Protein AF-A0A3C1G079-F1 (afdb_monomer)

Mean predicted aligned error: 8.13 Å

Structure (mmCIF, N/CA/C/O backbone):
data_AF-A0A3C1G079-F1
#
_entry.id   AF-A0A3C1G079-F1
#
loop_
_atom_site.group_PDB
_atom_site.id
_atom_site.type_symbol
_atom_site.label_atom_id
_atom_site.label_alt_id
_atom_site.label_comp_id
_atom_site.label_asym_id
_atom_site.label_entity_id
_atom_site.label_seq_id
_atom_site.pdbx_PDB_ins_code
_atom_site.Cartn_x
_atom_site.Cartn_y
_atom_site.Cartn_z
_atom_site.occupancy
_atom_site.B_iso_or_equiv
_atom_site.auth_seq_id
_atom_site.auth_comp_id
_atom_site.auth_asym_id
_atom_site.auth_atom_id
_atom_site.pdbx_PDB_model_num
ATOM 1 N N . MET A 1 1 ? 20.169 -1.104 -5.342 1.00 79.19 1 MET A N 1
ATOM 2 C CA . MET A 1 1 ? 19.214 -2.141 -4.889 1.00 79.19 1 MET A CA 1
ATOM 3 C C . MET A 1 1 ? 17.942 -2.164 -5.737 1.00 79.19 1 MET A C 1
ATOM 5 O O . MET A 1 1 ? 17.711 -3.183 -6.366 1.00 79.19 1 MET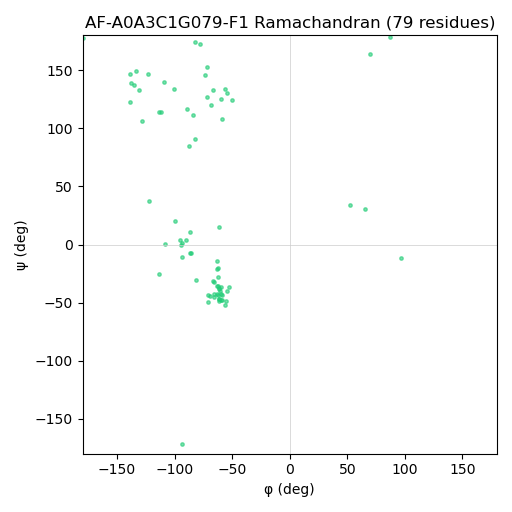 A O 1
ATOM 9 N N . GLN A 1 2 ? 17.168 -1.073 -5.847 1.00 87.12 2 GLN A N 1
ATOM 10 C CA . GLN A 1 2 ? 15.882 -1.079 -6.578 1.00 87.12 2 GLN A CA 1
ATOM 11 C C . GLN A 1 2 ? 15.986 -1.477 -8.066 1.00 87.12 2 GLN A C 1
ATOM 13 O O . GLN A 1 2 ? 15.197 -2.291 -8.536 1.00 87.12 2 GLN A O 1
ATOM 18 N N . TRP A 1 3 ? 16.994 -0.959 -8.779 1.00 89.88 3 TRP A N 1
ATOM 19 C CA . TRP A 1 3 ? 17.259 -1.302 -10.183 1.00 89.88 3 TRP A CA 1
ATOM 20 C C . TRP A 1 3 ? 17.436 -2.810 -10.411 1.00 89.88 3 TRP A C 1
ATOM 22 O O . TRP A 1 3 ? 16.771 -3.387 -11.263 1.00 89.88 3 TRP A O 1
ATOM 32 N N . PHE A 1 4 ? 18.271 -3.458 -9.591 1.00 94.25 4 PHE A N 1
ATOM 33 C CA . PHE A 1 4 ? 18.543 -4.892 -9.695 1.00 94.25 4 PHE A CA 1
ATOM 34 C C . PHE A 1 4 ? 17.274 -5.734 -9.501 1.00 94.25 4 PHE A C 1
ATOM 36 O O . PHE A 1 4 ? 17.045 -6.695 -10.231 1.00 94.25 4 PHE A O 1
ATOM 43 N N . THR A 1 5 ? 16.409 -5.349 -8.556 1.00 92.25 5 THR A N 1
ATOM 44 C CA . THR A 1 5 ? 15.109 -6.005 -8.353 1.00 92.25 5 THR A CA 1
ATOM 45 C C . THR A 1 5 ? 14.221 -5.883 -9.593 1.00 92.25 5 THR A C 1
ATOM 47 O O . THR A 1 5 ? 13.653 -6.879 -10.036 1.00 92.25 5 THR A O 1
ATOM 50 N N . ILE A 1 6 ? 14.112 -4.683 -10.174 1.00 93.44 6 ILE A N 1
ATOM 51 C CA . ILE A 1 6 ? 13.299 -4.448 -11.379 1.00 93.44 6 ILE A CA 1
ATOM 52 C C . ILE A 1 6 ? 13.824 -5.285 -12.548 1.00 93.44 6 ILE A C 1
ATOM 54 O O . ILE A 1 6 ? 13.046 -5.970 -13.206 1.00 93.44 6 ILE A O 1
ATOM 58 N N . GLU A 1 7 ? 15.137 -5.282 -12.769 1.00 95.50 7 GLU A N 1
ATOM 59 C CA . GLU A 1 7 ? 15.781 -6.064 -13.824 1.00 95.50 7 GLU A CA 1
ATOM 60 C C . GLU A 1 7 ? 15.521 -7.567 -13.647 1.00 95.50 7 GLU A C 1
ATOM 62 O O . GLU A 1 7 ? 15.045 -8.226 -14.572 1.00 95.50 7 GLU A O 1
ATOM 67 N N . TYR A 1 8 ? 15.715 -8.098 -12.437 1.00 95.88 8 TYR A N 1
ATOM 68 C CA . TYR A 1 8 ? 15.502 -9.513 -12.124 1.00 95.88 8 TYR A CA 1
ATOM 69 C C . TYR A 1 8 ? 14.061 -9.994 -12.369 1.00 95.88 8 TYR A C 1
ATOM 71 O O . TYR A 1 8 ? 13.847 -11.146 -12.772 1.00 95.88 8 TYR A O 1
ATOM 79 N N . PHE A 1 9 ? 13.069 -9.139 -12.096 1.00 95.56 9 PHE A N 1
ATOM 80 C CA . PHE A 1 9 ? 11.647 -9.465 -12.246 1.00 95.56 9 PHE A CA 1
ATOM 81 C C . PHE A 1 9 ? 11.052 -9.061 -13.600 1.00 95.56 9 PHE A C 1
ATOM 83 O O . PHE A 1 9 ? 9.952 -9.511 -13.918 1.00 95.56 9 PHE A O 1
ATOM 90 N N . SER A 1 10 ? 11.771 -8.288 -14.418 1.00 94.44 10 SER A N 1
ATOM 91 C CA . SER A 1 10 ? 11.282 -7.722 -15.686 1.00 94.44 10 SER A CA 1
ATOM 92 C C . SER A 1 10 ? 10.677 -8.754 -16.648 1.00 94.44 10 SER A C 1
ATOM 94 O O . SER A 1 10 ? 9.671 -8.480 -17.294 1.00 94.44 10 SER A O 1
ATOM 96 N N . ALA A 1 11 ? 11.240 -9.963 -16.697 1.00 96.38 11 ALA A N 1
ATOM 97 C CA . ALA A 1 11 ? 10.760 -11.060 -17.540 1.00 96.38 11 ALA A CA 1
ATOM 98 C C . ALA A 1 11 ? 9.797 -12.033 -16.828 1.00 96.38 11 ALA A C 1
ATOM 100 O O . ALA A 1 11 ? 9.366 -13.017 -17.425 1.00 96.38 11 ALA A O 1
ATOM 101 N N . LYS A 1 12 ? 9.491 -11.813 -15.542 1.00 97.38 12 LYS A N 1
ATOM 102 C CA . LYS A 1 12 ? 8.762 -12.771 -14.686 1.00 97.38 12 LYS A CA 1
ATOM 103 C C . LYS A 1 12 ? 7.384 -12.288 -14.260 1.00 97.38 12 LYS A C 1
ATOM 105 O O . LYS A 1 12 ? 6.531 -13.109 -13.937 1.00 97.38 12 LYS A O 1
ATOM 110 N N . VAL A 1 13 ? 7.166 -10.976 -14.215 1.00 95.94 13 VAL A N 1
ATOM 111 C CA . VAL A 1 13 ? 5.919 -10.388 -13.717 1.00 95.94 13 VAL A CA 1
ATOM 112 C C . VAL A 1 13 ? 5.410 -9.309 -14.658 1.00 95.94 13 VAL A C 1
ATOM 114 O O . VAL A 1 13 ? 6.180 -8.605 -15.302 1.00 95.94 13 VAL A O 1
ATOM 117 N N . ARG A 1 14 ? 4.085 -9.146 -14.703 1.00 93.31 14 ARG A N 1
ATOM 118 C CA . ARG A 1 14 ? 3.446 -8.026 -15.409 1.00 93.31 14 ARG A CA 1
ATOM 119 C C . ARG A 1 14 ? 3.435 -6.741 -14.575 1.00 93.31 14 ARG A C 1
ATOM 121 O O . ARG A 1 14 ? 3.446 -5.653 -15.138 1.00 93.31 14 ARG A O 1
ATOM 128 N N . TRP A 1 15 ? 3.372 -6.874 -13.250 1.00 91.50 15 TRP A N 1
ATOM 129 C CA . TRP A 1 15 ? 3.293 -5.762 -12.306 1.00 91.50 15 TRP A CA 1
ATOM 130 C C . TRP A 1 15 ? 4.257 -5.995 -11.147 1.00 91.50 15 TRP A C 1
ATOM 132 O O . TRP A 1 15 ? 4.326 -7.104 -10.620 1.00 91.50 15 TRP A O 1
ATOM 142 N N . LEU A 1 16 ? 4.962 -4.938 -10.749 1.00 91.31 16 LEU A N 1
ATOM 143 C CA . LEU A 1 16 ? 5.782 -4.901 -9.545 1.00 91.31 16 LEU A CA 1
ATOM 144 C C . LEU A 1 16 ? 5.128 -3.930 -8.558 1.00 91.31 16 LEU A C 1
ATOM 146 O O . LEU A 1 16 ? 5.044 -2.735 -8.835 1.00 91.31 16 LEU A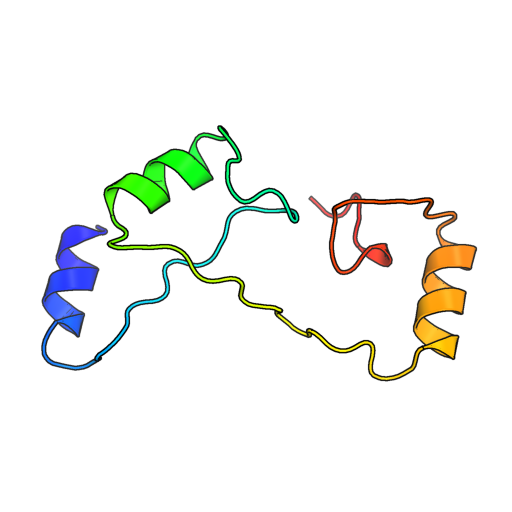 O 1
ATOM 150 N N . ASP A 1 17 ? 4.640 -4.451 -7.435 1.00 89.88 17 ASP A N 1
ATOM 151 C CA . ASP A 1 17 ? 4.060 -3.643 -6.362 1.00 89.88 17 ASP A CA 1
ATOM 152 C C . ASP A 1 17 ? 5.165 -3.235 -5.374 1.00 89.88 17 ASP A C 1
ATOM 154 O O . ASP A 1 17 ? 5.793 -4.086 -4.744 1.00 89.88 17 ASP A O 1
ATOM 158 N N . LEU A 1 18 ? 5.426 -1.929 -5.266 1.00 88.50 18 LEU A N 1
ATOM 159 C CA . LEU A 1 18 ? 6.416 -1.352 -4.343 1.00 88.50 18 LEU A CA 1
ATOM 160 C C . LEU A 1 18 ? 5.808 -0.992 -2.972 1.00 88.50 18 LEU A C 1
ATOM 162 O O . LEU A 1 18 ? 6.484 -0.424 -2.104 1.00 88.50 18 LEU A O 1
ATOM 166 N N . G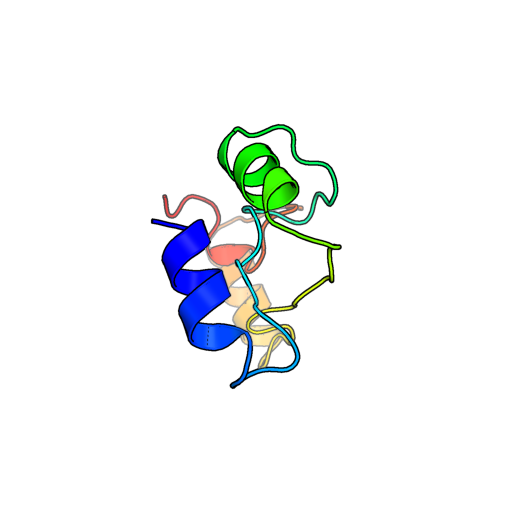LY A 1 19 ? 4.526 -1.304 -2.771 1.00 84.50 19 GLY A N 1
ATOM 167 C CA . GLY A 1 19 ? 3.716 -0.927 -1.621 1.00 84.50 19 GLY A CA 1
ATOM 168 C C . GLY A 1 19 ? 3.396 0.569 -1.574 1.00 84.50 19 GLY A C 1
ATOM 169 O O . GLY A 1 19 ? 4.066 1.396 -2.192 1.00 84.50 19 GLY A O 1
ATOM 170 N N . GLY A 1 20 ? 2.403 0.943 -0.771 1.00 79.50 20 GLY A N 1
ATOM 171 C CA . GLY A 1 20 ? 2.038 2.343 -0.527 1.00 79.50 20 GLY A CA 1
ATOM 172 C C . GLY A 1 20 ? 2.903 3.040 0.529 1.00 79.50 20 GLY A C 1
ATOM 173 O O . GLY A 1 20 ? 3.756 2.416 1.171 1.00 79.50 20 GLY A O 1
ATOM 174 N N . GLY A 1 21 ? 2.682 4.345 0.688 1.00 75.06 21 GLY A N 1
ATOM 175 C CA . GLY A 1 21 ? 2.968 5.057 1.937 1.00 75.06 21 GLY A CA 1
ATOM 176 C C . GLY A 1 21 ? 1.867 4.789 2.973 1.00 75.06 21 GLY A C 1
ATOM 177 O O . GLY A 1 21 ? 0.857 4.160 2.655 1.00 75.06 21 GLY A O 1
ATOM 178 N N . ALA A 1 22 ? 2.062 5.238 4.212 1.00 69.75 22 ALA A N 1
ATOM 179 C CA . ALA A 1 22 ? 1.030 5.135 5.241 1.00 69.75 22 ALA A CA 1
ATOM 180 C C . ALA A 1 22 ? -0.110 6.145 4.999 1.00 69.75 22 ALA A C 1
ATOM 182 O O . ALA A 1 22 ? 0.128 7.272 4.562 1.00 69.75 22 ALA A O 1
ATOM 183 N N . GLY A 1 23 ? -1.339 5.749 5.341 1.00 71.12 23 GLY A N 1
ATOM 184 C CA . GLY A 1 23 ? -2.531 6.599 5.267 1.00 71.12 23 GLY A CA 1
ATOM 185 C C . GLY A 1 23 ? -3.246 6.596 3.911 1.00 71.12 23 GLY A C 1
ATOM 186 O O . GLY A 1 23 ? -2.843 5.931 2.959 1.00 71.12 23 GLY A O 1
ATOM 187 N N . LEU A 1 24 ? -4.347 7.347 3.837 1.00 71.06 24 LEU A N 1
ATOM 188 C CA . LEU A 1 24 ? -5.252 7.384 2.677 1.00 71.06 24 LEU A CA 1
ATOM 189 C C . LEU A 1 24 ? -4.942 8.507 1.664 1.00 71.06 24 LEU A C 1
ATOM 191 O O . LEU A 1 24 ? -5.638 8.660 0.658 1.00 71.06 24 LEU A O 1
ATOM 195 N N . LYS A 1 25 ? -3.895 9.309 1.897 1.00 75.00 25 LYS A N 1
ATOM 196 C CA . LYS A 1 25 ? -3.551 10.463 1.049 1.00 75.00 25 LYS A CA 1
ATOM 197 C C . LYS A 1 25 ? -2.727 10.044 -0.170 1.00 75.00 25 LYS A C 1
ATOM 199 O O . LYS A 1 25 ? -1.541 9.753 -0.067 1.00 75.00 25 LYS A O 1
ATOM 204 N N . ASN A 1 26 ? -3.324 10.154 -1.357 1.00 69.50 26 ASN A N 1
ATOM 205 C CA . ASN A 1 26 ? -2.678 9.811 -2.636 1.00 69.50 26 ASN A CA 1
ATOM 206 C C . ASN A 1 26 ? -1.436 10.667 -2.988 1.00 69.50 26 ASN A C 1
ATOM 208 O O . ASN A 1 26 ? -0.599 10.245 -3.785 1.00 69.50 26 ASN A O 1
ATOM 212 N N . ASN A 1 27 ? -1.296 11.855 -2.385 1.00 72.88 27 ASN A N 1
ATOM 213 C CA . ASN A 1 27 ? -0.218 12.817 -2.651 1.00 72.88 27 ASN A CA 1
ATOM 214 C C . ASN A 1 27 ? 0.596 13.158 -1.394 1.00 72.88 27 ASN A C 1
ATOM 216 O O . ASN A 1 27 ? 0.993 14.309 -1.200 1.00 72.88 27 ASN A O 1
ATOM 220 N N . ALA A 1 28 ? 0.835 12.175 -0.525 1.00 77.75 28 ALA A N 1
ATOM 221 C CA . ALA A 1 28 ? 1.749 12.363 0.594 1.00 77.75 28 ALA A CA 1
ATOM 222 C C . ALA A 1 28 ? 3.140 12.807 0.090 1.00 77.75 28 ALA A C 1
ATOM 224 O O . ALA A 1 28 ? 3.661 12.263 -0.891 1.00 77.75 28 ALA A O 1
ATOM 225 N N . LYS A 1 29 ? 3.702 13.832 0.743 1.00 81.50 29 LYS A N 1
ATOM 226 C CA . LYS A 1 29 ? 5.029 14.414 0.458 1.00 81.50 29 LYS A CA 1
ATOM 227 C C . LYS A 1 29 ? 6.104 13.913 1.428 1.00 81.50 29 LYS A C 1
ATOM 229 O O . LYS A 1 29 ? 7.108 14.579 1.648 1.00 81.50 29 LYS A O 1
ATOM 234 N N . ASP A 1 30 ? 5.862 12.779 2.081 1.00 82.75 30 ASP A N 1
ATOM 235 C CA . ASP A 1 30 ? 6.894 12.139 2.887 1.00 82.75 30 ASP A CA 1
ATOM 236 C C . ASP A 1 30 ? 7.974 11.522 1.977 1.00 82.75 30 ASP A C 1
ATOM 238 O O . ASP A 1 30 ? 7.714 11.149 0.827 1.00 82.75 30 ASP A O 1
ATOM 242 N N . GLY A 1 31 ? 9.201 11.417 2.492 1.00 87.12 31 GLY A N 1
ATOM 243 C CA . GLY A 1 31 ? 10.348 10.974 1.696 1.00 87.12 31 GLY A CA 1
ATOM 244 C C . GLY A 1 31 ? 10.223 9.543 1.162 1.00 87.12 31 GLY A C 1
ATOM 245 O O . GLY A 1 31 ? 10.757 9.241 0.096 1.00 87.12 31 GLY A O 1
ATOM 246 N N . LEU A 1 32 ? 9.486 8.662 1.850 1.00 85.94 32 LEU A N 1
ATOM 247 C CA . LEU A 1 32 ? 9.259 7.294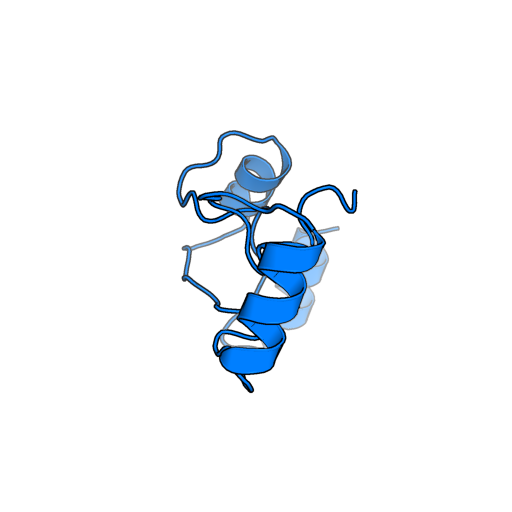 1.383 1.00 85.94 32 LEU A CA 1
ATOM 248 C C . LEU A 1 32 ? 8.322 7.280 0.169 1.00 85.94 32 LEU A C 1
ATOM 250 O O . LEU A 1 32 ? 8.589 6.589 -0.817 1.00 85.94 32 LEU A O 1
ATOM 254 N N . SER A 1 33 ? 7.249 8.066 0.226 1.00 86.12 33 SER A N 1
ATOM 255 C CA . SER A 1 33 ? 6.293 8.256 -0.860 1.00 86.12 33 SER A CA 1
ATOM 256 C C . SER A 1 33 ? 6.962 8.876 -2.087 1.00 86.12 33 SER A C 1
ATOM 258 O O . SER A 1 33 ? 6.737 8.408 -3.202 1.00 86.12 33 SER A O 1
ATOM 260 N N . GLU A 1 34 ? 7.819 9.886 -1.913 1.00 88.75 34 GLU A N 1
ATOM 261 C CA . GLU A 1 34 ? 8.584 10.482 -3.020 1.00 88.75 34 GLU A CA 1
ATOM 262 C C . GLU A 1 34 ? 9.599 9.508 -3.626 1.00 88.75 34 GLU A C 1
ATOM 264 O O . GLU A 1 34 ? 9.637 9.354 -4.850 1.00 88.75 34 GLU A O 1
ATOM 269 N N . PHE A 1 35 ? 10.350 8.782 -2.791 1.00 90.06 35 PHE A N 1
ATOM 270 C CA . PHE A 1 35 ? 11.287 7.758 -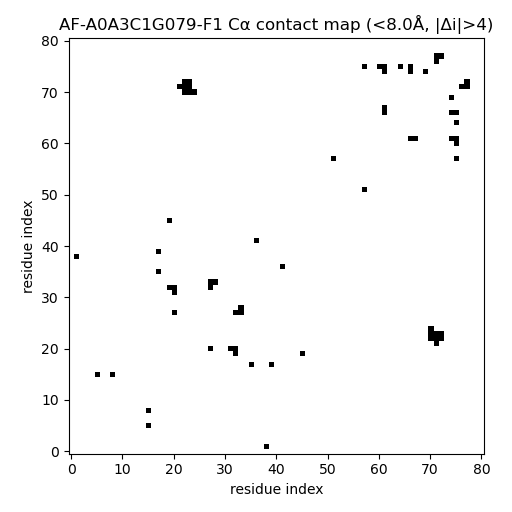3.252 1.00 90.06 35 PHE A CA 1
ATOM 271 C C . PHE A 1 35 ? 10.585 6.707 -4.118 1.00 90.06 35 PHE A C 1
ATOM 273 O O . PHE A 1 35 ? 10.999 6.463 -5.250 1.00 90.06 35 PHE A O 1
ATOM 280 N N . LYS A 1 36 ? 9.486 6.116 -3.632 1.00 88.88 36 LYS A N 1
ATOM 281 C CA . LYS A 1 36 ? 8.731 5.094 -4.377 1.00 88.88 36 LYS A CA 1
ATOM 282 C C . LYS A 1 36 ? 8.155 5.635 -5.683 1.00 88.88 36 LYS A C 1
ATOM 284 O O . LYS A 1 36 ? 8.139 4.914 -6.682 1.00 88.88 36 LYS A O 1
ATOM 289 N N . ARG A 1 37 ? 7.720 6.899 -5.703 1.00 89.06 37 ARG A N 1
ATOM 290 C CA . ARG A 1 37 ? 7.191 7.563 -6.904 1.00 89.06 37 ARG A CA 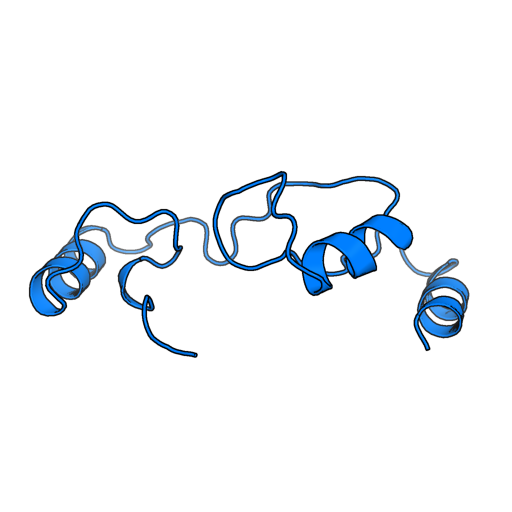1
ATOM 291 C C . ARG A 1 37 ? 8.233 7.641 -8.018 1.00 89.06 37 ARG A C 1
ATOM 293 O O . ARG A 1 37 ? 7.882 7.405 -9.165 1.00 89.06 37 ARG A O 1
ATOM 300 N N . GLY A 1 38 ? 9.502 7.877 -7.681 1.00 91.44 38 GLY A N 1
ATOM 301 C CA . GLY A 1 38 ? 10.605 7.879 -8.651 1.00 91.44 38 GLY A CA 1
ATOM 302 C C . GLY A 1 38 ? 10.851 6.528 -9.339 1.00 91.44 38 GLY A C 1
ATOM 303 O O . GLY A 1 38 ? 11.416 6.494 -10.427 1.00 91.44 38 GLY A O 1
ATOM 304 N N . TRP A 1 39 ? 10.397 5.424 -8.738 1.00 92.38 39 TRP A N 1
ATOM 305 C CA . TRP A 1 39 ? 10.547 4.061 -9.268 1.00 92.38 39 TRP A CA 1
ATOM 306 C C . TRP A 1 39 ? 9.242 3.449 -9.794 1.00 92.38 39 TRP A C 1
ATOM 308 O O . TRP A 1 39 ? 9.241 2.301 -10.237 1.00 92.38 39 TRP A O 1
ATOM 318 N N . SER A 1 40 ? 8.130 4.185 -9.735 1.00 92.00 40 SER A N 1
ATOM 319 C CA . SER A 1 40 ? 6.800 3.690 -10.097 1.00 92.00 40 SER A CA 1
ATOM 320 C C . SER A 1 40 ? 6.318 4.313 -11.402 1.00 92.00 40 SER A C 1
ATOM 322 O O . SER A 1 40 ? 6.447 5.513 -11.614 1.00 92.00 40 SER A O 1
ATOM 324 N N . THR A 1 41 ? 5.679 3.518 -12.258 1.00 92.75 41 THR A N 1
ATOM 325 C CA . THR A 1 41 ? 5.021 4.016 -13.481 1.00 92.75 41 THR A CA 1
ATOM 326 C C . THR A 1 41 ? 3.587 4.491 -13.239 1.00 92.75 41 THR A C 1
ATOM 328 O O . THR A 1 41 ? 2.959 5.056 -14.131 1.00 92.75 41 THR A O 1
ATOM 331 N N . GLY A 1 42 ? 3.054 4.275 -12.034 1.00 89.06 42 GLY A N 1
ATOM 332 C CA . GLY A 1 42 ? 1.737 4.736 -11.619 1.00 89.06 42 GLY A CA 1
ATOM 333 C C . GLY A 1 42 ? 1.416 4.334 -10.183 1.00 89.06 42 GLY A C 1
ATOM 334 O O . GLY A 1 42 ? 2.197 3.650 -9.524 1.00 89.06 42 GLY A O 1
ATOM 335 N N . THR A 1 43 ? 0.247 4.751 -9.708 1.00 86.00 43 THR A N 1
ATOM 336 C CA . THR A 1 43 ? -0.285 4.399 -8.389 1.00 86.00 43 THR A CA 1
ATOM 337 C C . THR A 1 43 ? -1.650 3.739 -8.533 1.00 86.00 43 THR A C 1
ATOM 339 O O . THR A 1 43 ? -2.421 4.041 -9.446 1.00 86.00 43 THR A O 1
ATOM 342 N N . ARG A 1 44 ? -1.950 2.797 -7.637 1.00 81.19 44 ARG A N 1
ATOM 343 C CA . ARG A 1 44 ? -3.268 2.168 -7.516 1.00 81.19 44 ARG A CA 1
ATOM 344 C C . ARG A 1 44 ? -3.617 2.051 -6.046 1.00 81.19 44 ARG A C 1
ATOM 346 O O . ARG A 1 44 ? -2.762 1.700 -5.239 1.00 81.19 44 ARG A O 1
ATOM 353 N N . THR A 1 45 ? -4.868 2.330 -5.708 1.00 77.12 45 THR A N 1
ATOM 354 C CA . THR A 1 45 ? -5.365 2.102 -4.354 1.00 77.12 45 THR A CA 1
ATOM 355 C C . THR A 1 45 ? -5.429 0.599 -4.101 1.00 77.12 45 THR A C 1
ATOM 357 O O . THR A 1 45 ? -6.129 -0.123 -4.810 1.00 77.12 45 THR A O 1
ATOM 360 N N . VAL A 1 46 ? -4.689 0.130 -3.098 1.00 72.19 46 VAL A N 1
ATOM 361 C CA . VAL A 1 46 ? -4.730 -1.257 -2.629 1.00 72.19 46 VAL A CA 1
ATOM 362 C C . VAL A 1 46 ? -5.312 -1.248 -1.226 1.00 72.19 46 VAL A C 1
ATOM 364 O O . VAL A 1 46 ? -4.709 -0.721 -0.296 1.00 72.19 46 VAL A O 1
ATOM 367 N N . TYR A 1 47 ? -6.492 -1.838 -1.067 1.00 67.19 47 TYR A N 1
ATOM 368 C CA . TYR A 1 47 ? -7.111 -1.988 0.242 1.00 67.19 47 TYR A CA 1
ATOM 369 C C . TYR A 1 47 ? -6.615 -3.288 0.888 1.00 67.19 47 TYR A C 1
ATOM 371 O O . TYR A 1 47 ? -7.244 -4.343 0.762 1.00 67.19 47 TYR A O 1
ATOM 379 N N . PHE A 1 48 ? -5.458 -3.236 1.556 1.00 59.94 48 PHE A N 1
ATOM 380 C CA . PHE A 1 48 ? -4.988 -4.345 2.394 1.00 59.94 48 PHE A CA 1
ATOM 381 C C . PHE A 1 48 ? -6.017 -4.606 3.495 1.00 59.94 48 PHE A C 1
ATOM 383 O O . PHE A 1 48 ? -6.403 -3.680 4.197 1.00 59.94 48 PHE A O 1
ATOM 390 N N . CYS A 1 49 ? -6.511 -5.843 3.614 1.00 62.72 49 CYS A N 1
ATOM 391 C CA . CYS A 1 49 ? -7.638 -6.173 4.498 1.00 62.72 49 CYS A CA 1
ATOM 392 C C . CYS A 1 49 ? -8.872 -5.277 4.261 1.00 62.72 49 CYS A C 1
ATOM 394 O O . CYS A 1 49 ? -9.597 -4.959 5.200 1.00 62.72 49 CYS A O 1
ATOM 396 N N . GLY A 1 50 ? -9.108 -4.875 3.003 1.00 58.66 50 GLY A N 1
ATOM 397 C CA . GLY A 1 50 ? -10.075 -3.863 2.549 1.00 58.66 50 GLY A CA 1
ATOM 398 C C . GLY A 1 50 ? -11.553 -4.113 2.821 1.00 58.66 50 GLY A C 1
ATOM 399 O O . GLY A 1 50 ? -12.420 -3.482 2.221 1.00 58.66 50 GLY A O 1
ATOM 400 N N . ARG A 1 51 ? -11.861 -5.055 3.701 1.00 67.81 51 ARG A N 1
ATOM 401 C CA . ARG A 1 51 ? -13.193 -5.287 4.207 1.00 67.81 51 ARG A CA 1
ATOM 402 C C . ARG A 1 51 ? -13.087 -5.554 5.692 1.00 67.81 51 ARG A C 1
ATOM 404 O O . ARG A 1 51 ? -12.454 -6.515 6.119 1.00 67.81 51 ARG A O 1
ATOM 411 N N . ILE A 1 52 ? -13.794 -4.738 6.458 1.00 78.62 52 ILE A N 1
ATOM 412 C CA . ILE A 1 52 ? -14.132 -5.080 7.829 1.00 78.62 52 ILE A CA 1
ATOM 413 C C . ILE A 1 52 ? -14.929 -6.389 7.780 1.00 78.62 52 ILE A C 1
ATOM 415 O O . ILE A 1 52 ? -16.061 -6.413 7.288 1.00 78.62 52 ILE A O 1
ATOM 419 N N . PHE A 1 53 ? -14.306 -7.482 8.221 1.00 82.06 53 PHE A N 1
ATOM 420 C CA . PHE A 1 53 ? -14.913 -8.812 8.193 1.00 82.06 53 PHE A CA 1
ATOM 421 C C . PHE A 1 53 ? -16.124 -8.888 9.132 1.00 82.06 53 PHE A C 1
ATOM 423 O O . PHE A 1 53 ? -17.176 -9.388 8.745 1.00 82.06 53 PHE A O 1
ATOM 430 N N . ASP A 1 54 ? -15.992 -8.305 10.325 1.00 87.44 54 ASP A N 1
ATOM 431 C CA . ASP A 1 54 ? -17.051 -8.172 11.323 1.00 87.44 54 ASP A CA 1
ATOM 432 C C . ASP A 1 54 ? -17.144 -6.709 11.769 1.00 87.44 54 ASP A C 1
ATOM 434 O O . ASP A 1 54 ? -16.280 -6.200 12.486 1.00 87.44 54 ASP A O 1
ATOM 438 N N . ARG A 1 55 ? -18.194 -6.017 11.309 1.00 87.88 55 ARG A N 1
ATOM 439 C CA . ARG A 1 55 ? -18.400 -4.589 11.594 1.00 87.88 55 ARG A CA 1
ATOM 440 C C . ARG A 1 55 ? -18.6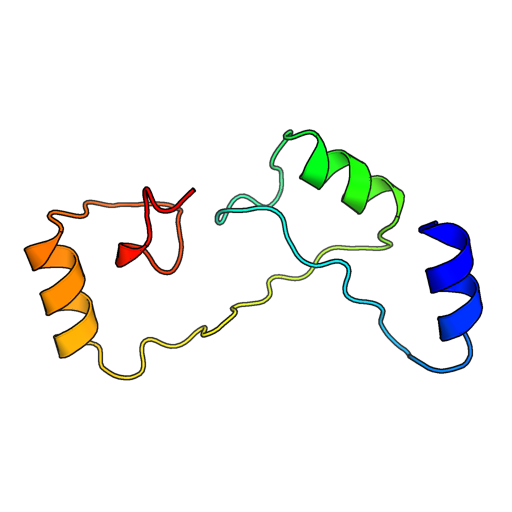74 -4.313 13.064 1.00 87.88 55 ARG A C 1
ATOM 442 O O . ARG A 1 55 ? -18.296 -3.250 13.544 1.00 87.88 55 ARG A O 1
ATOM 449 N N . LYS A 1 56 ? -19.307 -5.252 13.770 1.00 92.94 56 LYS A N 1
ATOM 450 C CA . LYS A 1 56 ? -19.641 -5.075 15.182 1.00 92.94 56 LYS A CA 1
ATOM 451 C C . LYS A 1 56 ? -18.370 -5.122 16.021 1.00 92.94 56 LYS A C 1
ATOM 453 O O . LYS A 1 56 ? -18.113 -4.189 16.770 1.00 92.94 56 LYS A O 1
ATOM 458 N N . LYS A 1 57 ? -17.533 -6.142 15.814 1.00 90.56 57 LYS A N 1
ATOM 459 C CA . LYS A 1 57 ? -16.235 -6.244 16.500 1.00 90.56 57 LYS A CA 1
ATOM 460 C C . LYS A 1 57 ? -15.305 -5.085 16.169 1.00 90.56 57 LYS A C 1
ATOM 462 O O . LYS A 1 57 ? -14.600 -4.603 17.043 1.00 90.56 57 LYS A O 1
ATOM 467 N N . TYR A 1 58 ? -15.302 -4.630 14.920 1.00 88.69 58 TYR A N 1
ATOM 468 C CA . TYR A 1 58 ? -14.496 -3.478 14.524 1.00 88.69 58 TYR A CA 1
ATOM 469 C C . TYR A 1 58 ? -14.907 -2.213 15.289 1.00 88.69 58 TYR A C 1
ATOM 471 O O . TYR A 1 58 ? -14.054 -1.589 15.911 1.00 88.69 58 TYR A O 1
ATOM 479 N N . ALA A 1 59 ? -16.211 -1.912 15.344 1.00 89.12 59 ALA A N 1
ATOM 480 C CA . ALA A 1 59 ? -16.732 -0.787 16.119 1.00 89.12 59 ALA A CA 1
ATOM 481 C C . ALA A 1 59 ? -16.486 -0.946 17.632 1.00 89.12 59 ALA A C 1
ATOM 483 O O . ALA A 1 59 ? -16.207 0.034 18.315 1.00 89.12 59 ALA A O 1
ATOM 484 N N . GLU A 1 60 ? -16.556 -2.166 18.177 1.00 93.00 60 GLU A N 1
ATOM 485 C CA . GLU A 1 60 ? -16.200 -2.442 19.578 1.00 93.00 60 GLU A CA 1
ATOM 486 C C . GLU A 1 60 ? -14.735 -2.081 19.873 1.00 93.00 60 GLU A C 1
ATOM 488 O O . GLU A 1 60 ? -14.462 -1.450 20.892 1.00 93.00 60 GLU A O 1
ATOM 493 N N . ILE A 1 61 ? -13.803 -2.419 18.974 1.00 90.81 61 ILE A N 1
ATOM 494 C CA . ILE A 1 61 ? -12.379 -2.080 19.123 1.00 90.81 61 ILE A CA 1
ATOM 495 C C . ILE A 1 61 ? -12.156 -0.569 18.971 1.00 90.81 61 ILE A C 1
ATOM 497 O O . ILE A 1 61 ? -11.422 0.010 19.771 1.00 90.81 61 ILE A O 1
ATOM 501 N N . GLU A 1 62 ? -12.780 0.074 17.979 1.00 90.44 62 GLU A N 1
ATOM 502 C CA . GLU A 1 62 ? -12.688 1.530 17.786 1.00 90.44 62 GLU A CA 1
ATOM 503 C C . GLU A 1 62 ? -13.191 2.292 19.013 1.00 90.44 62 GLU A C 1
ATOM 505 O O . GLU A 1 62 ? -12.482 3.154 19.532 1.00 90.44 62 GLU A O 1
ATOM 510 N N . ASN A 1 63 ? -14.362 1.915 19.536 1.00 90.00 63 ASN A N 1
ATOM 511 C CA . ASN A 1 63 ? -14.929 2.506 20.746 1.00 90.00 63 ASN A CA 1
ATOM 512 C C . ASN A 1 63 ? -14.039 2.256 21.970 1.00 90.00 63 ASN A C 1
ATOM 514 O O . ASN A 1 63 ? -13.817 3.170 22.760 1.00 90.00 63 ASN A O 1
ATOM 518 N N . ALA A 1 64 ? -13.498 1.042 22.126 1.00 91.12 64 ALA A N 1
ATOM 519 C CA . ALA A 1 64 ? -12.614 0.705 23.242 1.00 91.12 64 ALA A CA 1
ATOM 520 C C . ALA A 1 64 ? -11.287 1.481 23.209 1.00 91.12 64 ALA A C 1
ATOM 522 O O . ALA A 1 64 ? -10.736 1.786 24.265 1.00 91.12 64 ALA A O 1
ATOM 523 N N . ARG A 1 65 ? -10.774 1.808 22.015 1.00 88.56 65 ARG A N 1
ATOM 524 C CA . ARG A 1 65 ? -9.579 2.649 21.840 1.00 88.56 65 ARG A CA 1
ATOM 525 C C . ARG A 1 65 ? -9.885 4.152 21.806 1.00 88.56 65 ARG A C 1
ATOM 527 O O . ARG A 1 65 ? -8.947 4.940 21.823 1.00 88.56 65 ARG A O 1
ATOM 534 N N . GLY A 1 66 ? -11.158 4.556 21.783 1.00 89.19 66 GLY A N 1
ATOM 535 C CA . GLY A 1 66 ? -11.558 5.963 21.699 1.00 89.19 66 GLY A CA 1
ATOM 536 C C . GLY A 1 66 ? -11.157 6.630 20.379 1.00 89.19 66 GLY A C 1
ATOM 537 O O . GLY A 1 66 ? -10.867 7.824 20.364 1.00 89.19 66 GLY A O 1
ATOM 538 N N . ILE A 1 67 ? -11.100 5.857 19.290 1.00 85.50 67 ILE A N 1
ATOM 539 C CA . ILE A 1 67 ? -10.702 6.346 17.964 1.00 85.50 67 ILE A CA 1
ATOM 540 C C . ILE A 1 67 ? -11.821 7.226 17.387 1.00 85.50 67 ILE A C 1
ATOM 542 O O . ILE A 1 67 ? -12.976 6.807 17.318 1.00 85.50 67 ILE A O 1
ATOM 546 N N . THR A 1 68 ? -11.479 8.446 16.973 1.00 81.88 68 THR A N 1
ATOM 547 C CA . THR A 1 68 ? -12.362 9.367 16.232 1.00 81.88 68 THR A CA 1
ATOM 548 C C . THR A 1 68 ? -12.151 9.227 14.716 1.00 81.88 68 THR A C 1
ATOM 550 O O . THR A 1 68 ? -11.440 8.329 14.274 1.00 81.88 68 THR A O 1
ATOM 553 N N . GLU A 1 69 ? -12.742 10.101 13.888 1.00 78.81 69 GLU A N 1
ATOM 554 C CA . GLU A 1 69 ? -12.447 10.130 12.443 1.00 78.81 69 GLU A CA 1
ATOM 555 C C . GLU A 1 69 ? -10.930 10.177 12.181 1.00 78.81 69 GLU A C 1
ATOM 557 O O . GLU A 1 69 ? -10.235 11.068 12.671 1.00 78.81 69 GLU A O 1
ATOM 562 N N . THR A 1 70 ? -10.426 9.210 11.405 1.00 79.31 70 THR A N 1
ATOM 563 C CA . THR A 1 70 ? -9.010 9.087 11.038 1.00 79.31 70 THR A CA 1
ATOM 564 C C . THR A 1 70 ? -8.852 8.689 9.570 1.00 79.31 70 THR A C 1
ATOM 566 O O . THR A 1 70 ? -9.643 7.924 9.016 1.00 79.31 70 THR A O 1
ATOM 569 N N . ASP A 1 71 ? -7.779 9.188 8.953 1.00 77.81 71 ASP A N 1
ATOM 570 C CA . ASP A 1 71 ? -7.330 8.811 7.609 1.00 77.81 71 ASP A CA 1
ATOM 571 C C . ASP A 1 71 ? -6.414 7.565 7.632 1.00 77.81 71 ASP A C 1
ATOM 573 O O . ASP A 1 71 ? -5.735 7.260 6.643 1.00 77.81 71 ASP A O 1
ATOM 577 N N . TYR A 1 72 ? -6.321 6.872 8.771 1.00 77.00 72 TYR A N 1
ATOM 578 C CA . TYR A 1 72 ? -5.511 5.674 8.964 1.00 77.00 72 TYR A CA 1
ATOM 579 C C . TYR A 1 72 ? -6.381 4.413 8.896 1.00 77.00 72 TYR A C 1
ATOM 581 O O . TYR A 1 72 ? -7.441 4.334 9.512 1.00 77.00 72 TYR A O 1
ATOM 589 N N . PHE A 1 73 ? -5.933 3.394 8.157 1.00 76.69 73 PHE A N 1
ATOM 590 C CA . PHE A 1 73 ? -6.631 2.111 8.076 1.00 76.69 73 PHE A CA 1
ATOM 591 C C . PHE A 1 73 ? -5.675 0.928 8.308 1.00 76.69 73 PHE A C 1
ATOM 593 O O . PHE A 1 73 ? -4.636 0.863 7.646 1.00 76.69 73 PHE A O 1
ATOM 600 N N . PRO A 1 74 ? -6.049 -0.056 9.152 1.00 81.56 74 PRO A N 1
ATOM 601 C CA . PRO A 1 74 ? -7.227 -0.063 10.029 1.00 81.56 74 PRO A CA 1
ATOM 602 C C . PRO A 1 74 ? -7.128 0.994 11.137 1.00 81.56 74 PRO A C 1
ATOM 604 O O . PRO A 1 74 ? -6.097 1.086 11.798 1.00 81.56 74 PRO A O 1
ATOM 607 N N . SER A 1 75 ? -8.201 1.758 11.348 1.00 84.19 75 SER A N 1
ATOM 608 C CA . SER A 1 75 ? -8.277 2.901 12.279 1.00 84.19 75 SER A CA 1
ATOM 609 C C . SER A 1 75 ? -7.854 2.530 13.698 1.00 84.19 75 SER A C 1
ATOM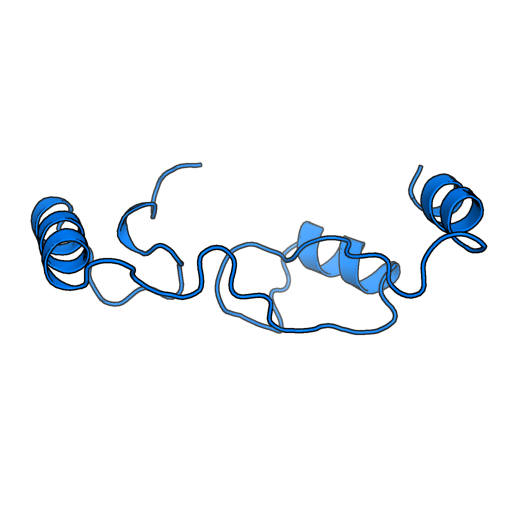 611 O O . SER A 1 75 ? -7.075 3.235 14.328 1.00 84.19 75 SER A O 1
ATOM 613 N N . TYR A 1 76 ? -8.249 1.347 14.171 1.00 83.94 76 TYR A N 1
ATOM 614 C CA . TYR A 1 76 ? -7.870 0.874 15.498 1.00 83.94 76 TYR A CA 1
ATOM 615 C C . TYR A 1 76 ? -6.364 0.668 15.702 1.00 83.94 76 TYR A C 1
ATOM 617 O O . TYR A 1 76 ? -5.963 0.508 16.845 1.00 83.94 76 TYR A O 1
ATOM 625 N N . ARG A 1 77 ? -5.522 0.635 14.661 1.00 81.94 77 ARG A N 1
ATOM 626 C CA . ARG A 1 77 ? -4.053 0.516 14.788 1.00 81.94 77 ARG A CA 1
ATOM 627 C C . ARG A 1 77 ? -3.332 1.864 14.761 1.00 81.94 77 ARG A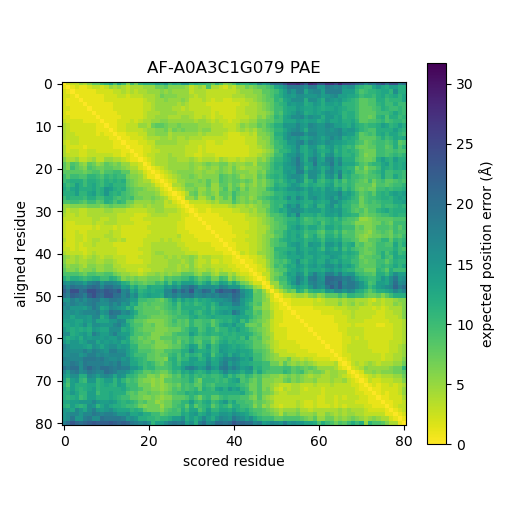 C 1
ATOM 629 O O . ARG A 1 77 ? -2.105 1.895 14.779 1.00 81.94 77 ARG A O 1
ATOM 636 N N . GLU A 1 78 ? -4.071 2.966 14.708 1.00 77.38 78 GLU A N 1
ATOM 637 C CA . GLU A 1 78 ? -3.493 4.301 14.823 1.00 77.38 78 GLU A CA 1
ATOM 638 C C . GLU A 1 78 ? -2.655 4.406 16.112 1.00 77.38 78 GLU A C 1
ATOM 640 O O . GLU A 1 78 ? -3.095 3.989 17.185 1.00 77.38 78 GLU A O 1
ATOM 645 N N . GLY A 1 79 ? -1.416 4.894 15.993 1.00 75.94 79 GLY A N 1
ATOM 646 C CA . GLY A 1 79 ? -0.463 4.962 17.108 1.00 75.94 79 GLY A CA 1
ATOM 647 C C . GLY A 1 79 ? 0.539 3.803 17.200 1.00 75.94 79 GLY A C 1
ATOM 648 O O . GLY A 1 79 ? 1.503 3.914 17.952 1.00 75.94 79 GLY A O 1
ATOM 649 N N . GLU A 1 80 ? 0.358 2.710 16.449 1.00 75.31 80 GLU A N 1
ATOM 650 C CA . GLU A 1 80 ? 1.335 1.612 16.372 1.00 75.31 80 GLU A CA 1
ATOM 651 C C . GLU A 1 80 ? 2.442 1.960 15.355 1.00 75.31 80 GLU A C 1
ATOM 653 O O . GLU A 1 80 ? 2.297 1.678 14.162 1.00 75.31 80 GLU A O 1
ATOM 658 N N . PHE A 1 81 ? 3.533 2.588 15.815 1.00 62.09 81 PHE A N 1
ATOM 659 C CA . PHE A 1 81 ? 4.703 2.957 14.998 1.00 62.09 81 PHE A CA 1
ATOM 660 C C . PHE A 1 81 ? 6.017 2.496 15.631 1.00 62.09 81 PHE A C 1
ATOM 662 O O . PHE A 1 81 ? 6.137 2.593 16.874 1.00 62.09 81 PHE A O 1
#

Radius of gyration: 16.48 Å; Cα contacts (8 Å, |Δi|>4): 36; chains: 1; bounding box: 39×27×41 Å

Foldseek 3Di:
DLVVVCVVCVVPDPDDDPDADFFDDPDDPDPVRVVVVVVDPDDDDDQDVVDPPDPVVLVVLCVVQVFDDDRGPVSSCPPVD

pLDDT: mean 83.81, std 9.23, range [58.66, 97.38]

Sequence (81 aa):
MQWFTIEYFSAKVRWLDLGGGAGLKNNAKDGLSEFKRGWSTGTRTVYFCGRIFDRKKYAEIENARGITETDYFPSYREGEF

Solvent-accessible surface area (backbone atoms only — not comparable to full-atom values): 5574 Å² total; per-residue (Å²): 112,70,66,60,53,51,61,73,39,60,90,74,50,97,74,85,86,86,72,82,61,87,58,74,61,93,78,57,84,49,71,67,39,50,56,52,51,79,77,44,96,73,87,76,95,73,64,81,80,68,57,78,87,50,64,66,63,50,51,52,47,24,61,74,69,66,62,69,97,67,66,42,82,68,55,74,54,67,89,78,124

Secondary structure (DSSP, 8-state):
-HHHHHHHHTTT-S-------SSS-TT--SHHHHHHHHT-S------TT-S-S-HHHHHHHHHHHT--S-S-SSGGGTT--